Protein AF-K8EE19-F1 (afdb_monomer_lite)

Structure (mmCIF, N/CA/C/O backbone):
data_AF-K8EE19-F1
#
_entry.id   AF-K8EE19-F1
#
loop_
_atom_site.group_PDB
_atom_site.id
_atom_site.type_symbol
_atom_site.label_atom_id
_atom_site.label_alt_id
_atom_site.label_comp_id
_atom_site.label_asym_id
_atom_site.label_entity_id
_atom_site.label_seq_id
_atom_site.pdbx_PDB_ins_code
_atom_site.Cartn_x
_atom_site.Cartn_y
_atom_site.Cartn_z
_atom_site.occupancy
_atom_site.B_iso_or_equiv
_atom_site.auth_seq_id
_atom_site.auth_comp_id
_atom_site.auth_asym_id
_atom_site.auth_atom_id
_atom_site.pdbx_PDB_model_num
ATOM 1 N N . MET A 1 1 ? -17.024 -1.251 25.471 1.00 59.62 1 MET A N 1
ATOM 2 C CA . MET A 1 1 ? -16.160 -1.495 24.290 1.00 59.62 1 MET A CA 1
ATOM 3 C C . MET A 1 1 ? -16.939 -1.887 23.021 1.00 59.62 1 MET A C 1
ATOM 5 O O . MET A 1 1 ? -16.331 -1.929 21.963 1.00 59.62 1 MET A O 1
ATOM 9 N N . GLN A 1 2 ? -18.259 -2.136 23.089 1.00 66.12 2 GLN A N 1
ATOM 10 C CA . GLN A 1 2 ? -19.065 -2.693 21.984 1.00 66.12 2 GLN A CA 1
ATOM 11 C C . GLN A 1 2 ? -19.490 -1.696 20.875 1.00 66.12 2 GLN A C 1
ATOM 13 O O . GLN A 1 2 ? -20.157 -2.126 19.941 1.00 66.12 2 GLN A O 1
ATOM 18 N N . ASP A 1 3 ? -19.061 -0.425 20.930 1.00 87.56 3 ASP A N 1
ATOM 19 C CA . ASP A 1 3 ? -19.405 0.619 19.934 1.00 87.56 3 ASP A CA 1
ATOM 20 C C . ASP A 1 3 ? -18.212 1.488 19.475 1.00 87.56 3 ASP A C 1
ATOM 22 O O . ASP A 1 3 ? -18.376 2.590 18.948 1.00 87.56 3 ASP A O 1
ATOM 26 N N . LEU A 1 4 ? -16.975 1.025 19.672 1.00 93.88 4 LEU A N 1
ATOM 27 C CA . LEU A 1 4 ? -15.792 1.792 19.263 1.00 93.88 4 LEU A CA 1
ATOM 28 C C . LEU A 1 4 ? -15.618 1.757 17.741 1.00 93.88 4 LEU A C 1
ATOM 30 O O . LEU A 1 4 ? -15.511 0.685 17.148 1.00 93.88 4 LEU A O 1
ATOM 34 N N . LYS A 1 5 ? -15.528 2.937 17.121 1.00 96.69 5 LYS A N 1
ATOM 35 C CA . LYS A 1 5 ? -15.159 3.125 15.712 1.00 96.69 5 LYS A CA 1
ATOM 36 C C . LYS A 1 5 ? -13.893 3.969 15.666 1.00 96.69 5 LYS A C 1
ATOM 38 O O . LYS A 1 5 ? -13.926 5.141 16.030 1.00 96.69 5 LYS A O 1
ATOM 43 N N . ILE A 1 6 ? -12.784 3.356 15.275 1.00 98.00 6 ILE A N 1
ATOM 44 C CA . ILE A 1 6 ? -11.456 3.970 15.285 1.00 98.00 6 ILE A CA 1
ATOM 45 C C . ILE A 1 6 ? -10.859 3.840 13.888 1.00 98.00 6 ILE A C 1
ATOM 47 O O . ILE A 1 6 ? -10.938 2.781 13.269 1.00 98.00 6 ILE A O 1
ATOM 51 N N . ILE A 1 7 ? -10.231 4.912 13.418 1.00 98.12 7 ILE A N 1
ATOM 52 C CA . ILE A 1 7 ? -9.342 4.880 12.261 1.00 98.12 7 ILE A CA 1
ATOM 53 C C . ILE A 1 7 ? -7.920 5.031 12.790 1.00 98.12 7 ILE A C 1
ATOM 55 O O . ILE A 1 7 ? -7.604 6.019 13.452 1.00 98.12 7 ILE A O 1
ATOM 59 N N . VAL A 1 8 ? -7.081 4.028 12.548 1.00 98.12 8 VAL A N 1
ATOM 60 C CA . VAL A 1 8 ? -5.674 4.034 12.959 1.00 98.12 8 VAL A CA 1
ATOM 61 C C . VAL A 1 8 ? -4.833 4.448 11.765 1.00 98.12 8 VAL A C 1
ATOM 63 O O . VAL A 1 8 ? -4.837 3.749 10.759 1.00 98.12 8 VAL A O 1
ATOM 66 N N . CYS A 1 9 ? -4.092 5.546 11.887 1.00 98.06 9 CYS A N 1
ATOM 67 C CA . CYS A 1 9 ? -3.147 6.000 10.869 1.00 98.06 9 CYS A CA 1
ATOM 68 C C . CYS A 1 9 ? -1.720 5.706 11.340 1.00 98.06 9 CYS A C 1
ATOM 70 O O . CYS A 1 9 ? -1.179 6.431 12.175 1.00 98.06 9 CYS A O 1
ATOM 72 N N . HIS A 1 10 ? -1.108 4.645 10.819 1.00 98.06 10 HIS A N 1
ATOM 73 C CA . HIS A 1 10 ? 0.311 4.385 11.027 1.00 98.06 10 HIS A CA 1
ATOM 74 C C . HIS A 1 10 ? 1.098 5.098 9.927 1.00 98.06 10 HIS A C 1
ATOM 76 O O . HIS A 1 10 ? 1.022 4.701 8.768 1.00 98.06 10 HIS A O 1
ATOM 82 N N . LEU A 1 11 ? 1.820 6.164 10.279 1.00 97.44 11 LEU A N 1
ATOM 83 C CA . LEU A 1 11 ? 2.573 6.987 9.330 1.00 97.44 11 LEU A CA 1
ATOM 84 C C . LEU A 1 11 ? 4.070 6.882 9.628 1.00 97.44 11 LEU A C 1
ATOM 86 O O . LEU A 1 11 ? 4.560 7.440 10.608 1.00 97.44 11 LEU A O 1
ATOM 90 N N . GLY A 1 12 ? 4.788 6.152 8.780 1.00 96.38 12 GLY A N 1
ATOM 91 C CA . GLY A 1 12 ? 6.222 5.913 8.904 1.00 96.38 12 GLY A CA 1
ATOM 92 C C . GLY A 1 12 ? 6.865 5.693 7.537 1.00 96.38 12 GLY A C 1
ATOM 93 O O . GLY A 1 12 ? 6.336 6.107 6.508 1.00 96.38 12 GLY A O 1
ATOM 94 N N . ASN A 1 13 ? 8.012 5.008 7.495 1.00 94.50 13 ASN A N 1
ATOM 95 C CA . ASN A 1 13 ? 8.626 4.647 6.208 1.00 94.50 13 ASN A CA 1
ATOM 96 C C . ASN A 1 13 ? 7.775 3.616 5.430 1.00 94.50 13 ASN A C 1
ATOM 98 O O . ASN A 1 13 ? 7.828 3.514 4.204 1.00 94.50 13 ASN A O 1
ATOM 102 N N . GLY A 1 14 ? 6.964 2.843 6.153 1.00 96.31 14 GLY A N 1
ATOM 103 C CA . GLY A 1 14 ? 5.756 2.219 5.629 1.00 96.31 14 GLY A CA 1
ATOM 104 C C . GLY A 1 14 ? 4.548 2.830 6.306 1.00 96.31 14 GLY A C 1
ATOM 105 O O . GLY A 1 14 ? 4.582 3.024 7.519 1.00 96.31 14 GLY A O 1
ATOM 106 N N . SER A 1 15 ? 3.510 3.115 5.529 1.00 98.12 15 SER A N 1
ATOM 107 C CA . SER A 1 15 ? 2.313 3.773 6.036 1.00 98.12 15 SER A CA 1
ATOM 108 C C . SER A 1 15 ? 1.064 2.989 5.672 1.00 98.12 15 SER A C 1
ATOM 110 O O . SER A 1 15 ? 0.940 2.488 4.557 1.00 98.12 15 SER A O 1
ATOM 112 N N . SER A 1 16 ? 0.137 2.884 6.616 1.00 98.38 16 SER A N 1
ATOM 113 C CA . SER A 1 16 ? -1.161 2.247 6.413 1.00 98.38 16 SER A CA 1
ATOM 114 C C . SER A 1 16 ? -2.237 2.918 7.254 1.00 98.38 16 SER A C 1
ATOM 116 O O . SER A 1 16 ? -1.964 3.529 8.292 1.00 98.38 16 SER A O 1
ATOM 118 N N . ILE A 1 17 ? -3.478 2.796 6.792 1.00 98.44 17 ILE A N 1
ATOM 119 C CA . ILE A 1 17 ? -4.662 3.153 7.564 1.00 98.44 17 ILE A CA 1
ATOM 120 C C . ILE A 1 17 ? -5.455 1.875 7.817 1.00 98.44 17 ILE A C 1
ATOM 122 O O . ILE A 1 17 ? -5.657 1.082 6.899 1.00 98.44 17 ILE A O 1
ATOM 126 N N . SER A 1 18 ? -5.910 1.678 9.052 1.00 98.25 18 SER A N 1
ATOM 127 C CA . SER A 1 18 ? -6.758 0.544 9.425 1.00 98.25 18 SER A CA 1
ATOM 128 C C . SER A 1 18 ? -8.067 1.024 10.029 1.00 98.25 18 SER A C 1
ATOM 130 O O . SER A 1 18 ? -8.083 1.841 10.954 1.00 98.25 18 SER A O 1
ATOM 132 N N . ALA A 1 19 ? -9.171 0.484 9.522 1.00 98.25 19 ALA A N 1
ATOM 133 C CA . ALA A 1 19 ? -10.485 0.660 10.111 1.00 98.25 19 ALA A CA 1
ATOM 134 C C . ALA A 1 19 ? -10.670 -0.378 11.218 1.00 98.25 19 ALA A C 1
ATOM 136 O O . ALA A 1 19 ? -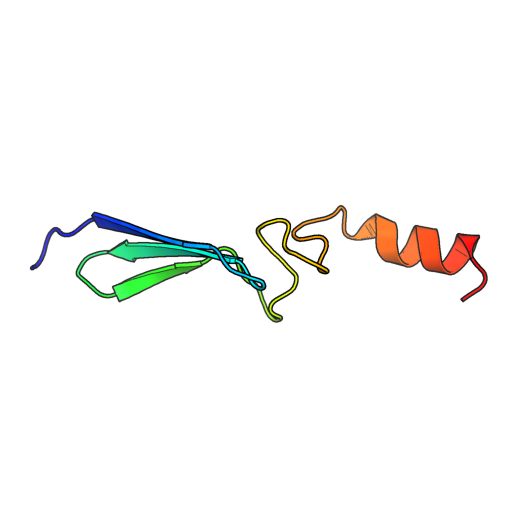10.603 -1.583 10.978 1.00 98.25 19 ALA A O 1
ATOM 137 N N . VAL A 1 20 ? -10.917 0.087 12.439 1.00 97.69 20 VAL A N 1
ATOM 138 C CA . VAL A 1 20 ? -11.087 -0.759 13.620 1.00 97.69 20 VAL A CA 1
ATOM 139 C C . VAL A 1 20 ? -12.486 -0.542 14.186 1.00 97.69 20 VAL A C 1
ATOM 141 O O . VAL A 1 20 ? -12.856 0.567 14.577 1.00 97.69 20 VAL A O 1
ATOM 144 N N . LYS A 1 21 ? -13.273 -1.618 14.252 1.00 97.12 21 LYS A N 1
ATOM 145 C CA . LYS A 1 21 ? -14.619 -1.634 14.827 1.00 97.12 21 LYS A CA 1
ATOM 146 C C . LYS A 1 21 ? -14.644 -2.581 16.019 1.00 97.12 21 LYS A C 1
ATOM 148 O O . LYS A 1 21 ? -14.256 -3.738 15.906 1.00 97.12 21 LYS A O 1
ATOM 153 N N . ASN A 1 22 ? -15.103 -2.093 17.168 1.00 96.44 22 ASN A N 1
ATOM 154 C CA . ASN A 1 22 ? -15.204 -2.856 18.417 1.00 96.44 22 ASN A CA 1
ATOM 155 C C . ASN A 1 22 ? -13.877 -3.508 18.837 1.00 96.44 22 ASN A C 1
ATOM 157 O O . ASN A 1 22 ? -13.854 -4.614 19.367 1.00 96.44 22 ASN A O 1
ATOM 161 N N . GLY A 1 23 ? -12.766 -2.808 18.580 1.00 94.44 23 GLY A N 1
ATOM 162 C CA . GLY A 1 23 ? -11.411 -3.282 18.875 1.00 94.44 23 GLY A CA 1
ATOM 163 C C . GLY A 1 23 ? -10.837 -4.280 17.863 1.00 94.44 23 GLY A C 1
ATOM 164 O O . GLY A 1 23 ? -9.700 -4.702 18.034 1.00 94.44 23 GLY A O 1
ATOM 165 N N . ILE A 1 24 ? -11.577 -4.634 16.808 1.00 95.62 24 ILE A N 1
ATOM 166 C CA . ILE A 1 24 ? -11.132 -5.560 15.759 1.00 95.62 24 ILE A CA 1
ATOM 167 C C . ILE A 1 24 ? -10.892 -4.790 14.461 1.00 95.62 24 ILE A C 1
ATOM 169 O O . ILE A 1 24 ? -11.719 -3.973 14.056 1.00 95.62 24 ILE A O 1
ATOM 173 N N . SER A 1 25 ? -9.759 -5.044 13.803 1.00 96.69 25 SER A N 1
ATOM 174 C CA . SER A 1 25 ? -9.482 -4.504 12.468 1.00 96.69 25 SER A CA 1
ATOM 175 C C . SER A 1 25 ? -10.428 -5.143 11.455 1.00 96.69 25 SER A C 1
ATOM 177 O O . SER A 1 25 ? -10.439 -6.363 11.315 1.00 96.69 25 SER A O 1
ATOM 179 N N . VAL A 1 26 ? -11.224 -4.328 10.769 1.00 97.56 26 VAL A N 1
ATOM 180 C CA . VAL A 1 26 ? -12.192 -4.782 9.758 1.00 97.56 26 VAL A CA 1
ATOM 181 C C . VAL A 1 26 ? -11.730 -4.503 8.334 1.00 97.56 26 VAL A C 1
ATOM 183 O O . VAL A 1 26 ? -12.198 -5.173 7.423 1.00 97.56 26 VAL A O 1
ATOM 186 N N . ASP A 1 27 ? -10.823 -3.542 8.149 1.00 98.12 27 ASP A N 1
ATOM 187 C CA . ASP A 1 27 ? -10.235 -3.224 6.848 1.00 98.12 27 ASP A CA 1
ATOM 188 C C . ASP A 1 27 ? -8.872 -2.533 7.019 1.00 98.12 27 ASP A C 1
ATOM 190 O O . ASP A 1 27 ? -8.597 -1.944 8.073 1.00 98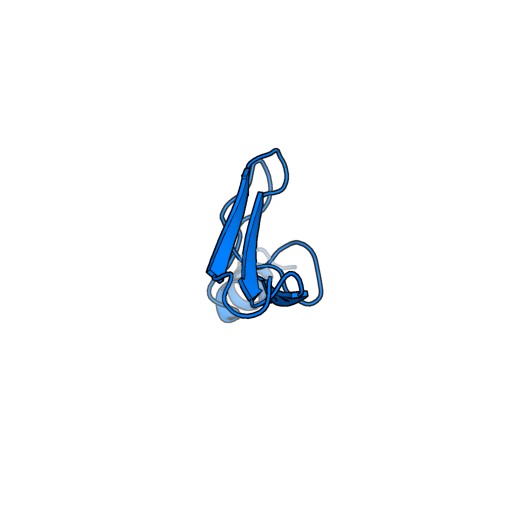.12 27 ASP A O 1
ATOM 194 N N . THR A 1 28 ? -8.018 -2.598 6.000 1.00 98.25 28 THR A N 1
ATOM 195 C CA . THR A 1 28 ? -6.730 -1.896 5.967 1.00 98.25 28 THR A CA 1
ATOM 196 C C . THR A 1 28 ? -6.334 -1.527 4.543 1.00 98.25 28 THR A C 1
ATOM 198 O O . THR A 1 28 ? -6.677 -2.212 3.589 1.00 98.25 28 THR A O 1
ATOM 201 N N . THR A 1 29 ? -5.578 -0.443 4.393 1.00 98.06 29 THR A N 1
ATOM 202 C CA . THR A 1 29 ? -5.149 0.040 3.073 1.00 98.06 29 THR A CA 1
ATOM 203 C C . THR A 1 29 ? -4.082 -0.832 2.413 1.00 98.06 29 THR A C 1
ATOM 205 O O . THR A 1 29 ? -3.898 -0.737 1.207 1.00 98.06 29 THR A O 1
ATOM 208 N N . MET A 1 30 ? -3.327 -1.630 3.176 1.00 98.00 30 MET A N 1
ATOM 209 C CA . MET A 1 30 ? -2.341 -2.548 2.591 1.00 98.00 30 MET A CA 1
ATOM 210 C C . MET A 1 30 ? -3.025 -3.793 2.019 1.00 98.00 30 MET A C 1
ATOM 212 O O . MET A 1 30 ? -4.005 -4.283 2.570 1.00 98.00 30 MET A O 1
ATOM 216 N N . GLY A 1 31 ? -2.473 -4.328 0.930 1.00 96.00 31 GLY A N 1
ATOM 217 C CA . GLY A 1 31 ? -2.995 -5.522 0.268 1.00 96.00 31 GLY A CA 1
ATOM 218 C C . GLY A 1 31 ? -2.204 -6.786 0.599 1.00 96.00 31 GLY A C 1
ATOM 219 O O . GLY A 1 31 ? -1.702 -6.975 1.705 1.00 96.00 31 GLY A O 1
ATOM 220 N N . PHE A 1 32 ? -2.056 -7.655 -0.405 1.00 97.00 32 PHE A N 1
ATOM 221 C CA . PHE A 1 32 ? -1.260 -8.884 -0.296 1.00 97.00 32 PHE A CA 1
ATOM 222 C C . PHE A 1 32 ? 0.208 -8.620 0.081 1.00 97.00 32 PHE A C 1
ATOM 224 O O . PHE A 1 32 ? 0.825 -9.405 0.798 1.00 97.00 32 PHE A O 1
ATOM 231 N N . THR A 1 33 ? 0.764 -7.500 -0.383 1.00 96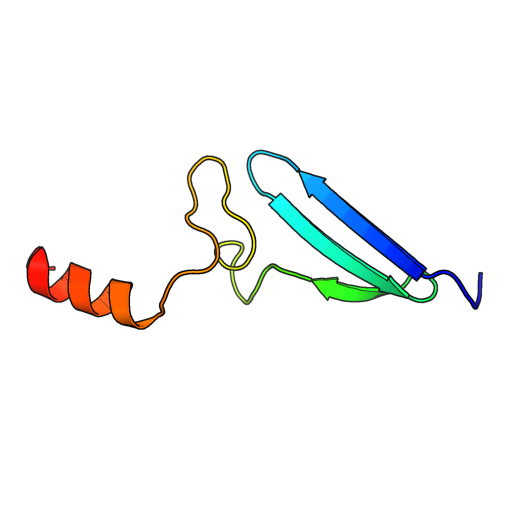.75 33 THR A N 1
ATOM 232 C CA . THR A 1 33 ? 2.076 -6.997 0.034 1.00 96.75 33 THR A CA 1
ATOM 233 C C . THR A 1 33 ? 1.921 -5.629 0.702 1.00 96.75 33 THR A C 1
ATOM 235 O O . THR A 1 33 ? 0.873 -4.997 0.581 1.00 96.75 33 THR A O 1
ATOM 238 N N . PRO A 1 34 ? 2.971 -5.100 1.347 1.00 96.62 34 PRO A N 1
ATOM 239 C CA . PRO A 1 34 ? 2.965 -3.730 1.860 1.00 96.62 34 PRO A CA 1
ATOM 240 C C . PRO A 1 34 ? 3.060 -2.623 0.786 1.00 96.62 34 PRO A C 1
ATOM 242 O O . PRO A 1 34 ? 3.443 -1.506 1.137 1.00 96.62 34 PRO A O 1
ATOM 245 N N . LEU A 1 35 ? 2.847 -2.925 -0.505 1.00 97.12 35 LEU A N 1
ATOM 246 C CA . LEU A 1 35 ? 2.919 -1.949 -1.605 1.00 97.12 35 LEU A CA 1
ATOM 247 C C . LEU A 1 35 ? 1.611 -1.162 -1.807 1.00 97.12 35 LEU A C 1
ATOM 249 O O . LEU A 1 35 ? 1.722 0.057 -1.901 1.00 97.12 35 LEU A O 1
ATOM 253 N N . PRO A 1 36 ? 0.417 -1.791 -1.875 1.00 97.31 36 PRO A N 1
ATOM 254 C CA . PRO A 1 36 ? -0.844 -1.078 -2.070 1.00 97.31 36 PRO A CA 1
ATOM 255 C C . PRO A 1 36 ? -1.197 -0.174 -0.884 1.00 97.31 36 PRO A C 1
ATOM 257 O O . PRO A 1 36 ? -0.717 -0.366 0.240 1.00 97.31 36 PRO A O 1
ATOM 260 N N . GLY A 1 37 ? -2.060 0.798 -1.147 1.00 97.12 37 GLY A N 1
ATOM 261 C CA . GLY A 1 37 ? -2.527 1.800 -0.206 1.00 97.12 37 GLY A CA 1
ATOM 262 C C . GLY A 1 37 ? -1.822 3.142 -0.381 1.00 97.12 37 GLY A C 1
ATOM 263 O O . GLY A 1 37 ? -1.796 3.729 -1.461 1.00 97.12 37 GLY A O 1
ATOM 264 N N . LEU A 1 38 ? -1.278 3.671 0.713 1.00 97.81 38 LEU A N 1
ATOM 265 C CA . LEU A 1 38 ? -0.737 5.029 0.755 1.00 97.81 38 LEU A CA 1
ATOM 266 C C . LEU A 1 38 ? 0.616 5.146 0.032 1.00 97.81 38 LEU A C 1
ATOM 268 O O . LEU A 1 38 ? 1.410 4.205 0.084 1.00 97.81 38 LEU A O 1
ATOM 272 N N . PRO A 1 39 ? 0.950 6.325 -0.523 1.00 97.19 39 PRO A N 1
ATOM 273 C CA . PRO A 1 39 ? 2.327 6.662 -0.865 1.00 97.19 39 PRO A CA 1
ATOM 274 C C . PRO A 1 39 ? 3.225 6.617 0.381 1.00 97.19 39 PRO A C 1
ATOM 276 O O . PRO A 1 39 ? 2.833 7.065 1.463 1.00 97.19 39 PRO A O 1
ATOM 279 N N . MET A 1 40 ? 4.435 6.077 0.241 1.00 97.25 40 MET A N 1
ATOM 280 C CA . MET A 1 40 ? 5.379 5.883 1.353 1.00 97.25 40 MET A CA 1
ATOM 281 C C . MET A 1 40 ? 6.778 6.374 0.963 1.00 97.25 40 MET A C 1
ATOM 283 O O . MET A 1 40 ? 6.976 6.870 -0.141 1.00 97.25 40 MET A O 1
ATOM 287 N N . GLY A 1 41 ? 7.770 6.219 1.847 1.00 96.94 41 GLY A N 1
ATOM 288 C CA . GLY A 1 41 ? 9.113 6.770 1.617 1.00 96.94 41 GLY A CA 1
ATOM 289 C C . GLY A 1 41 ? 9.762 6.318 0.302 1.00 96.94 41 GLY A C 1
ATOM 290 O 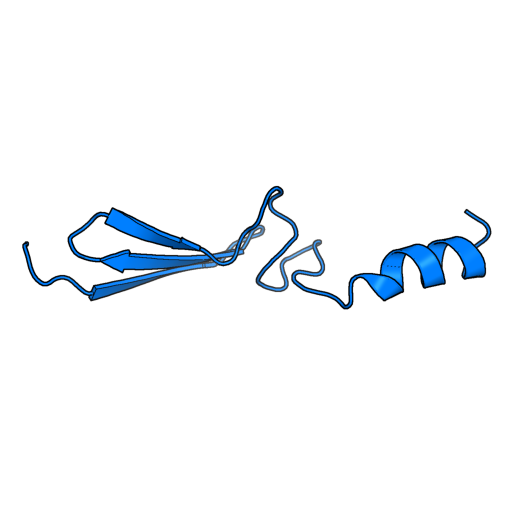O . GLY A 1 41 ? 10.344 7.130 -0.409 1.00 96.94 41 GLY A O 1
ATOM 291 N N . THR A 1 42 ? 9.635 5.034 -0.044 1.00 96.75 42 THR A N 1
ATOM 292 C CA . THR A 1 42 ? 10.221 4.446 -1.268 1.00 96.75 42 THR A CA 1
ATOM 293 C C . THR A 1 42 ? 9.261 3.536 -2.039 1.00 96.75 42 THR A C 1
ATOM 295 O O . THR A 1 42 ? 9.674 2.815 -2.943 1.00 96.75 42 THR A O 1
ATOM 298 N N . ARG A 1 43 ? 7.975 3.530 -1.676 1.00 97.25 43 ARG A N 1
ATOM 299 C CA . ARG A 1 43 ? 6.934 2.702 -2.303 1.00 97.25 43 ARG A CA 1
ATOM 300 C C . ARG A 1 43 ? 5.842 3.600 -2.856 1.00 97.25 43 ARG A C 1
ATOM 302 O O . ARG A 1 43 ? 5.470 4.574 -2.206 1.00 97.25 43 ARG A O 1
ATOM 309 N N . SER A 1 44 ? 5.333 3.244 -4.032 1.00 96.75 44 SER A N 1
ATOM 310 C CA . SER A 1 44 ? 4.361 4.056 -4.767 1.00 96.75 44 SER A CA 1
ATOM 311 C C . SER A 1 44 ? 3.008 4.174 -4.068 1.00 96.75 44 SER A C 1
ATOM 313 O O . SER A 1 44 ? 2.348 5.194 -4.229 1.00 96.75 44 SER A O 1
ATOM 315 N N . GLY A 1 45 ? 2.602 3.159 -3.302 1.00 97.38 45 GLY A N 1
ATOM 316 C CA . GLY A 1 45 ? 1.197 3.003 -2.938 1.00 97.38 45 GLY A CA 1
ATOM 317 C C . GLY A 1 45 ? 0.391 2.456 -4.115 1.00 97.38 45 GLY A C 1
ATOM 318 O O . GLY A 1 45 ? 0.953 1.847 -5.037 1.00 97.38 45 GLY A O 1
ATOM 319 N N . ASP A 1 46 ? -0.914 2.714 -4.090 1.00 97.75 46 ASP A N 1
ATOM 320 C CA . ASP A 1 46 ? -1.820 2.379 -5.185 1.00 97.75 46 ASP A CA 1
ATOM 321 C C . ASP A 1 46 ? -1.456 3.131 -6.470 1.00 97.75 46 ASP A C 1
ATOM 323 O O . ASP A 1 46 ? -1.301 4.353 -6.498 1.00 97.75 46 ASP A O 1
ATOM 327 N N . ILE A 1 47 ? -1.340 2.370 -7.554 1.00 97.44 47 ILE A N 1
ATOM 328 C CA . ILE A 1 47 ? -1.092 2.840 -8.918 1.00 97.44 47 ILE A CA 1
ATOM 329 C C . ILE A 1 47 ? -2.021 2.084 -9.863 1.00 97.44 47 ILE A C 1
ATOM 331 O O . ILE A 1 47 ? -2.523 1.014 -9.514 1.00 97.44 47 ILE A O 1
ATOM 335 N N . ASP A 1 48 ? -2.226 2.610 -11.070 1.00 97.31 48 ASP A N 1
ATOM 336 C CA . ASP A 1 48 ? -2.920 1.862 -12.118 1.00 97.31 48 ASP A CA 1
ATOM 337 C C . ASP A 1 48 ? -2.172 0.538 -12.379 1.00 97.31 48 ASP A C 1
ATOM 339 O O . ASP A 1 48 ? -0.996 0.581 -12.752 1.00 97.31 48 ASP A O 1
ATOM 343 N N . PRO A 1 49 ? -2.803 -0.640 -12.206 1.00 95.94 49 PRO A N 1
ATOM 344 C CA . PRO A 1 49 ? -2.149 -1.922 -12.450 1.00 95.94 49 PRO A CA 1
ATOM 345 C C . PRO A 1 49 ? -1.577 -2.070 -13.868 1.00 95.94 49 PRO A C 1
ATOM 347 O O . PRO A 1 49 ? -0.622 -2.822 -14.055 1.00 95.94 49 PRO A O 1
ATOM 350 N N . ALA A 1 50 ? -2.113 -1.344 -14.858 1.00 97.69 50 ALA A N 1
ATOM 351 C CA . ALA A 1 50 ? -1.620 -1.346 -16.232 1.00 97.69 50 ALA A CA 1
ATOM 352 C C . ALA A 1 50 ? -0.287 -0.595 -16.406 1.00 97.69 50 ALA A C 1
ATOM 354 O O . ALA A 1 50 ? 0.395 -0.786 -17.414 1.00 97.69 50 ALA A O 1
ATOM 355 N N . ILE A 1 51 ? 0.137 0.220 -15.432 1.00 97.31 51 ILE A N 1
ATOM 356 C CA . ILE A 1 51 ? 1.387 0.9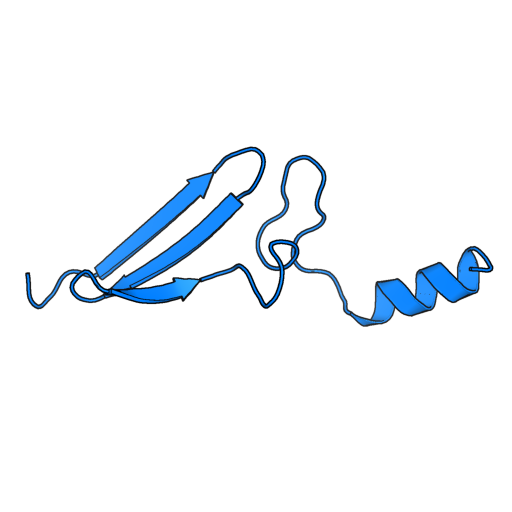82 -15.545 1.00 97.31 51 ILE A CA 1
ATOM 357 C C . ILE A 1 51 ? 2.621 0.082 -15.479 1.00 97.31 51 ILE A C 1
ATOM 359 O O . ILE A 1 51 ? 3.613 0.355 -16.146 1.00 97.31 51 ILE A O 1
ATOM 363 N N . VAL A 1 52 ? 2.557 -1.004 -14.702 1.00 95.81 52 VAL A N 1
ATOM 364 C CA . VAL A 1 52 ? 3.664 -1.955 -14.557 1.00 95.81 52 VAL A CA 1
ATOM 365 C C . VAL A 1 52 ? 3.977 -2.637 -15.894 1.00 95.81 52 VAL A C 1
ATOM 367 O O . VAL A 1 52 ? 5.107 -2.483 -16.352 1.00 95.81 52 VAL A O 1
ATOM 370 N N . PRO A 1 53 ? 3.028 -3.313 -16.578 1.00 97.44 53 PRO A N 1
ATOM 371 C CA . PRO A 1 53 ? 3.311 -3.912 -17.881 1.00 97.44 53 PRO A CA 1
ATOM 372 C C . PRO A 1 53 ? 3.667 -2.868 -18.946 1.00 97.44 53 PRO A C 1
ATOM 374 O O . PRO A 1 53 ? 4.565 -3.115 -19.745 1.00 97.44 53 PRO A O 1
ATOM 377 N N . PHE A 1 54 ? 3.044 -1.683 -18.925 1.00 97.81 54 PHE A N 1
ATOM 378 C CA . PHE A 1 54 ? 3.406 -0.590 -19.834 1.00 97.81 54 PHE A CA 1
ATOM 379 C C . PHE A 1 54 ? 4.874 -0.162 -19.677 1.00 97.81 54 PHE A C 1
ATOM 381 O O . PHE A 1 54 ? 5.584 0.011 -20.667 1.00 97.81 54 PHE A O 1
ATOM 388 N N . LEU A 1 55 ? 5.344 0.010 -18.437 1.00 97.69 55 LEU A N 1
ATOM 389 C CA . LEU A 1 55 ? 6.735 0.366 -18.160 1.00 97.69 55 LEU A CA 1
ATOM 390 C C . LEU A 1 55 ? 7.690 -0.771 -18.517 1.00 97.69 55 LEU A C 1
ATOM 392 O O . LEU A 1 55 ? 8.752 -0.497 -19.064 1.00 97.69 55 LEU A O 1
ATOM 396 N N . MET A 1 56 ? 7.315 -2.025 -18.251 1.00 97.06 56 MET A N 1
ATOM 397 C CA . MET A 1 56 ? 8.120 -3.184 -18.648 1.00 97.06 56 MET A CA 1
ATOM 398 C C . MET A 1 56 ? 8.353 -3.198 -20.163 1.00 97.06 56 MET A C 1
ATOM 400 O O . MET A 1 56 ? 9.499 -3.245 -20.601 1.00 97.06 56 MET A O 1
ATOM 404 N N . GLU A 1 57 ? 7.292 -3.034 -20.959 1.00 97.25 57 GLU A N 1
ATOM 405 C CA . GLU A 1 57 ? 7.393 -2.965 -22.420 1.00 97.25 57 GLU A CA 1
ATOM 406 C C . GLU A 1 57 ? 8.253 -1.776 -22.882 1.00 97.25 57 GLU A C 1
ATOM 408 O O . GLU A 1 57 ? 9.157 -1.929 -23.707 1.00 97.25 57 GLU A O 1
ATOM 413 N N . LYS A 1 58 ? 8.002 -0.584 -22.327 1.00 97.38 58 LYS A N 1
ATOM 414 C CA . LYS A 1 58 ? 8.695 0.651 -22.713 1.00 97.38 58 LYS A CA 1
ATOM 415 C C . LYS A 1 58 ? 10.193 0.617 -22.400 1.00 97.38 58 LYS A C 1
ATOM 417 O O . LYS A 1 58 ? 10.999 1.060 -23.219 1.00 97.38 58 LYS A O 1
ATOM 422 N N . GLU A 1 59 ? 10.561 0.112 -21.228 1.00 97.12 59 GLU A N 1
ATOM 423 C CA . GLU A 1 59 ? 11.946 0.051 -20.749 1.00 97.12 59 GLU A CA 1
ATOM 424 C C . GLU A 1 59 ? 12.680 -1.225 -21.223 1.00 97.12 59 GLU A C 1
ATOM 426 O O . GLU A 1 59 ? 13.850 -1.422 -20.897 1.00 97.12 59 GLU A O 1
ATOM 431 N N . LYS A 1 60 ? 12.030 -2.052 -22.061 1.00 89.56 60 LYS A N 1
ATOM 432 C CA . LYS A 1 60 ? 12.556 -3.308 -22.632 1.00 89.56 60 LYS A CA 1
ATOM 433 C C . LYS A 1 60 ? 12.956 -4.346 -21.572 1.00 89.56 60 LYS A C 1
ATOM 435 O O . LYS A 1 60 ? 13.970 -5.030 -21.742 1.00 89.56 60 LYS A O 1
ATOM 440 N N . TYR A 1 61 ? 12.168 -4.443 -20.500 1.00 79.81 61 TYR A N 1
ATOM 441 C CA . TYR A 1 61 ? 12.261 -5.505 -19.492 1.00 79.81 61 TYR A CA 1
ATOM 442 C C . TYR A 1 61 ? 11.409 -6.722 -19.850 1.00 79.81 61 TYR A C 1
ATOM 444 O O . TYR A 1 61 ? 10.354 -6.551 -20.499 1.00 79.81 61 TYR A O 1
#

Secondary structure (DSSP, 8-state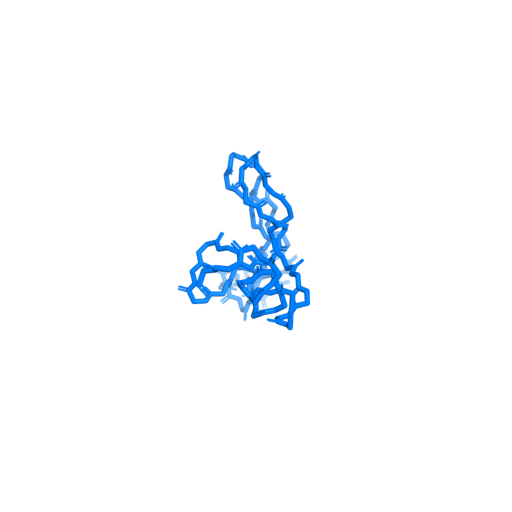):
-TT-EEEEEE-SSS-EEEEEETTEEEEES--SSSSSSS--SS---S--TTHHHHHHHHTT-

Organism: NCBI:txid1121428

Sequence (61 aa):
MQDLKIIVCHLGNGSSISAVKNGISVDTTMGFTPLPGLPMGTRSGDIDPAIVPFLMEKEKY

Foldseek 3Di:
DQADWDWDWDADQQTKIFTAGPNRTPDMQADPDSQAGDCGDPHRHDDDPVVVVVCCVVVVD

Radius of gyration: 15.69 Å; chains: 1; bounding box: 32×16×47 Å

InterPro domains:
  IPR000890 Aliphatic acid kinase, short-chain [PF00871] (2-59)
  IPR000890 Aliphatic acid kinase, short-chain [PTHR21060] (2-60)
  IPR023865 Aliphatic acid kinase, short-chain, conserved site [PS01076] (6-23)
  IPR043129 ATPase, nucleotide binding domain [SSF53067] (2-61)

pLDDT: mean 95.47, std 6.66, range [59.62, 98.44]